Protein AF-A0A1C6W124-F1 (afdb_monomer)

pLDDT: mean 92.34, std 9.47, range [42.19, 98.69]

Radius of gyration: 16.94 Å; Cα contacts (8 Å, |Δi|>4): 254; chains: 1; bounding box: 58×32×41 Å

Foldseek 3Di:
DVVLLVLLVLLQQLLLQLLVQLVDDQVSNCVSCVVSPDNDPGDDPVLSVLSSVLSVLQVVLQVDPFLVSNVVSLVVLQVPWDPWDWDADPPGGTDIQRHPDPPGGNNRRSSRSNSVSQVVCCVVPVGRQKHAAPAPPGGGIAGQDDPDDGDRHRDPVSVVRRVVVVVVVVD

Structure (mmCIF, N/CA/C/O backbone):
data_AF-A0A1C6W124-F1
#
_entry.id   AF-A0A1C6W124-F1
#
loop_
_atom_site.group_PDB
_atom_site.id
_atom_site.type_symbol
_atom_site.label_atom_id
_atom_site.label_alt_id
_atom_site.label_comp_id
_atom_site.label_asym_id
_atom_site.label_entity_id
_atom_site.label_seq_id
_atom_site.pdbx_PDB_ins_code
_atom_site.Cartn_x
_atom_site.Cartn_y
_atom_site.Cartn_z
_atom_site.occupancy
_atom_site.B_iso_or_equiv
_atom_site.auth_seq_id
_atom_site.auth_comp_id
_atom_site.auth_asym_id
_atom_site.auth_atom_id
_atom_site.pdbx_PDB_model_num
ATOM 1 N N . MET A 1 1 ? 17.127 -3.529 14.899 1.00 46.38 1 MET A N 1
ATOM 2 C CA . MET A 1 1 ? 15.645 -3.532 14.840 1.00 46.38 1 MET A CA 1
ATOM 3 C C . MET A 1 1 ? 15.050 -2.153 14.539 1.00 46.38 1 MET A C 1
ATOM 5 O O . MET A 1 1 ? 14.254 -2.060 13.618 1.00 46.38 1 MET A O 1
ATOM 9 N N . ALA A 1 2 ? 15.465 -1.072 15.218 1.00 42.19 2 ALA A N 1
ATOM 10 C CA . ALA A 1 2 ? 14.896 0.274 15.016 1.00 42.19 2 ALA A CA 1
ATOM 11 C C . ALA A 1 2 ? 15.010 0.843 13.579 1.00 42.19 2 ALA A C 1
ATOM 13 O O . ALA A 1 2 ? 14.078 1.487 13.108 1.00 42.19 2 ALA A O 1
ATOM 14 N N . MET A 1 3 ? 16.106 0.568 12.858 1.00 47.84 3 MET A N 1
ATOM 15 C CA . MET A 1 3 ? 16.303 1.047 11.478 1.00 47.84 3 MET A CA 1
ATOM 16 C C . MET A 1 3 ? 15.353 0.374 10.469 1.00 47.84 3 MET A C 1
ATOM 18 O O . MET A 1 3 ? 14.759 1.055 9.639 1.00 47.84 3 MET A O 1
ATOM 22 N N . PHE A 1 4 ? 15.126 -0.941 10.599 1.00 59.75 4 PHE A N 1
ATOM 23 C CA . PHE A 1 4 ? 14.147 -1.673 9.780 1.00 59.75 4 PHE A CA 1
ATOM 24 C C . PHE A 1 4 ? 12.712 -1.194 10.029 1.00 59.75 4 PHE A C 1
ATOM 26 O O . PHE A 1 4 ? 11.913 -1.114 9.100 1.00 59.75 4 PHE A O 1
ATOM 33 N N . LYS A 1 5 ? 12.400 -0.816 11.274 1.00 62.62 5 LYS A N 1
ATOM 34 C CA . LYS A 1 5 ? 11.086 -0.294 11.660 1.00 62.62 5 LYS A CA 1
ATOM 35 C C . LYS A 1 5 ? 10.776 1.044 10.996 1.00 62.62 5 LYS A C 1
ATOM 37 O O . LYS A 1 5 ? 9.735 1.163 10.366 1.00 62.62 5 LYS A O 1
ATOM 42 N N . ALA A 1 6 ? 11.678 2.023 11.079 1.00 72.38 6 ALA A N 1
ATOM 43 C CA . ALA A 1 6 ? 11.460 3.332 10.456 1.00 72.38 6 ALA A CA 1
ATOM 44 C C . ALA A 1 6 ? 11.226 3.218 8.936 1.00 72.38 6 ALA A C 1
ATOM 46 O O . ALA A 1 6 ? 10.318 3.857 8.401 1.00 72.38 6 ALA A O 1
ATOM 47 N N . GLY A 1 7 ? 11.985 2.341 8.266 1.00 83.19 7 GLY A N 1
ATOM 48 C CA . GLY A 1 7 ? 11.775 2.013 6.855 1.00 83.19 7 GLY A CA 1
ATOM 49 C C . GLY A 1 7 ? 10.407 1.377 6.585 1.00 83.19 7 GLY A C 1
ATOM 50 O O . GLY A 1 7 ? 9.701 1.806 5.674 1.00 83.19 7 GLY A O 1
ATOM 51 N N . ALA A 1 8 ? 9.984 0.414 7.411 1.00 87.50 8 ALA A N 1
ATOM 52 C CA . ALA A 1 8 ? 8.679 -0.239 7.278 1.00 87.50 8 ALA A CA 1
ATOM 53 C C . ALA A 1 8 ? 7.502 0.727 7.506 1.00 87.50 8 ALA A C 1
ATOM 55 O O . ALA A 1 8 ? 6.508 0.679 6.778 1.00 87.50 8 ALA A O 1
ATOM 56 N N . GLU A 1 9 ? 7.605 1.645 8.469 1.00 91.06 9 GLU A N 1
ATOM 57 C CA . GLU A 1 9 ? 6.575 2.665 8.691 1.00 91.06 9 GLU A CA 1
ATOM 58 C C . GLU A 1 9 ? 6.454 3.624 7.495 1.00 91.06 9 GLU A C 1
ATOM 60 O O . GLU A 1 9 ? 5.342 3.958 7.077 1.00 91.06 9 GLU A O 1
ATOM 65 N N . ALA A 1 10 ? 7.584 4.061 6.924 1.00 91.94 10 ALA A N 1
ATOM 66 C CA . ALA A 1 10 ? 7.602 4.902 5.727 1.00 91.94 10 ALA A CA 1
ATOM 67 C C . ALA A 1 10 ? 6.989 4.177 4.517 1.00 91.94 10 ALA A C 1
ATOM 69 O O . ALA A 1 10 ? 6.061 4.694 3.897 1.00 91.94 10 ALA A O 1
ATOM 70 N N . ALA A 1 11 ? 7.414 2.940 4.249 1.00 94.25 11 ALA A N 1
ATOM 71 C CA . ALA A 1 11 ? 6.870 2.125 3.163 1.00 94.25 11 ALA A CA 1
ATOM 72 C C . ALA A 1 11 ? 5.370 1.821 3.343 1.00 94.25 11 ALA A C 1
ATOM 74 O O . ALA A 1 11 ? 4.616 1.815 2.373 1.00 94.25 11 ALA A O 1
ATOM 75 N N . THR A 1 12 ? 4.897 1.648 4.580 1.00 96.25 12 THR A N 1
ATOM 76 C CA . THR A 1 12 ? 3.466 1.455 4.866 1.00 96.25 12 THR A CA 1
ATOM 77 C C . THR A 1 12 ? 2.650 2.725 4.612 1.00 96.25 12 THR A C 1
ATOM 79 O O . THR A 1 12 ? 1.531 2.647 4.101 1.00 96.25 12 THR A O 1
ATOM 82 N N . ARG A 1 13 ? 3.198 3.909 4.927 1.00 95.94 13 ARG A N 1
ATOM 83 C CA . ARG A 1 13 ? 2.578 5.193 4.557 1.00 95.94 13 ARG A CA 1
ATOM 84 C C . ARG A 1 13 ? 2.501 5.341 3.033 1.00 95.94 13 ARG A C 1
ATOM 86 O O . ARG A 1 13 ? 1.413 5.609 2.527 1.00 95.94 13 ARG A O 1
ATOM 93 N N . ARG A 1 14 ? 3.592 5.047 2.313 1.00 97.44 14 ARG A N 1
ATOM 94 C CA . ARG A 1 14 ? 3.614 5.012 0.839 1.00 97.44 14 ARG A CA 1
ATOM 95 C C . ARG A 1 14 ? 2.558 4.072 0.273 1.00 97.44 14 ARG A C 1
ATOM 97 O O . ARG A 1 14 ? 1.804 4.466 -0.609 1.00 97.44 14 ARG A O 1
ATOM 104 N N . CYS A 1 15 ? 2.463 2.859 0.813 1.00 98.25 15 CYS A N 1
ATOM 105 C CA . CYS A 1 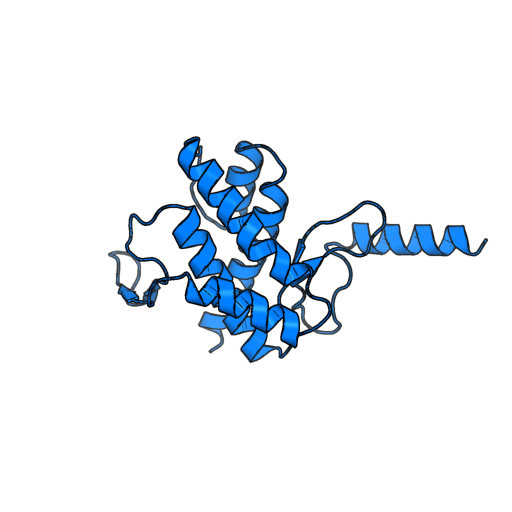15 ? 1.463 1.873 0.416 1.00 98.25 15 CYS A CA 1
ATOM 106 C C . CYS A 1 15 ? 0.040 2.444 0.496 1.00 98.25 15 CYS A C 1
ATOM 108 O O . CYS A 1 15 ? -0.699 2.410 -0.488 1.00 98.25 15 CYS A O 1
ATOM 110 N N . ALA A 1 16 ? -0.334 3.029 1.638 1.00 98.00 16 ALA A N 1
ATOM 111 C CA . ALA A 1 16 ? -1.659 3.614 1.818 1.00 98.00 16 ALA A CA 1
ATOM 112 C C . ALA A 1 16 ? -1.927 4.782 0.851 1.00 98.00 16 ALA A C 1
ATOM 114 O O . ALA A 1 16 ? -3.024 4.878 0.297 1.00 98.00 16 ALA A O 1
ATOM 115 N N . ASP A 1 17 ? -0.949 5.662 0.635 1.00 98.00 17 ASP A N 1
ATOM 116 C CA . ASP A 1 17 ? -1.109 6.825 -0.242 1.00 98.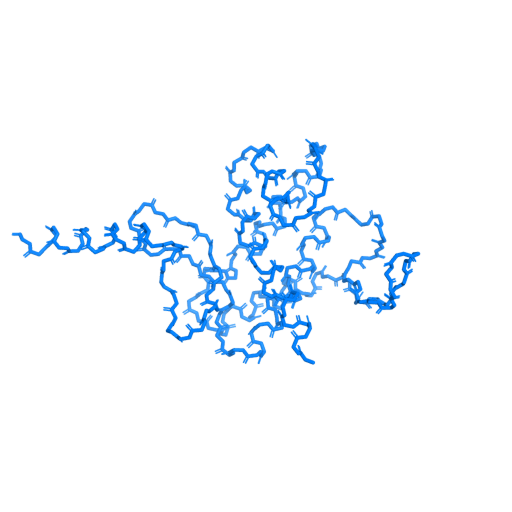00 17 ASP A CA 1
ATOM 117 C C . ASP A 1 17 ? -1.225 6.435 -1.718 1.00 98.00 17 ASP A C 1
ATOM 119 O O . ASP A 1 17 ? -2.126 6.927 -2.396 1.00 98.00 17 ASP A O 1
ATOM 123 N N . VAL A 1 18 ? -0.401 5.496 -2.192 1.00 98.31 18 VAL A N 1
ATOM 124 C CA . VAL A 1 18 ? -0.494 4.962 -3.561 1.00 98.31 18 VAL A CA 1
ATOM 125 C C . VAL A 1 18 ? -1.807 4.208 -3.763 1.00 98.31 18 VAL A C 1
ATOM 127 O O . VAL A 1 18 ? -2.459 4.408 -4.785 1.00 98.31 18 VAL A O 1
ATOM 130 N N . ILE A 1 19 ? -2.264 3.415 -2.781 1.00 98.56 19 ILE A N 1
ATOM 131 C CA . ILE A 1 19 ? -3.586 2.773 -2.854 1.00 98.56 19 ILE A CA 1
ATOM 132 C C . ILE A 1 19 ? -4.675 3.826 -3.048 1.00 98.56 19 ILE A C 1
ATOM 134 O O . ILE A 1 19 ? -5.502 3.671 -3.938 1.00 98.56 19 ILE A O 1
ATOM 138 N N . ASN A 1 20 ? -4.667 4.898 -2.254 1.00 98.25 20 ASN A N 1
ATOM 139 C CA . ASN A 1 20 ? -5.659 5.969 -2.364 1.00 98.25 20 ASN A CA 1
ATOM 140 C C . ASN A 1 20 ? -5.570 6.738 -3.693 1.00 98.25 20 ASN A C 1
ATOM 142 O O . ASN A 1 20 ? -6.586 7.230 -4.172 1.00 98.25 20 ASN A O 1
ATOM 146 N N . ALA A 1 21 ? -4.372 6.881 -4.263 1.00 97.88 21 ALA A N 1
ATOM 147 C CA . ALA A 1 21 ? -4.157 7.561 -5.537 1.00 97.88 21 ALA A CA 1
ATOM 148 C C . ALA A 1 21 ? -4.543 6.702 -6.752 1.00 97.88 21 ALA A C 1
ATOM 150 O O . ALA A 1 21 ? -4.893 7.250 -7.792 1.00 97.88 21 ALA A O 1
ATOM 151 N N . ALA A 1 22 ? -4.535 5.371 -6.619 1.00 97.44 22 ALA A N 1
ATOM 152 C CA . ALA A 1 22 ? -4.847 4.439 -7.703 1.00 97.44 22 ALA A CA 1
ATOM 153 C C . ALA A 1 22 ? -6.272 4.583 -8.269 1.00 97.44 22 ALA A C 1
ATOM 155 O O . ALA A 1 22 ? -6.498 4.227 -9.425 1.00 97.44 22 ALA A O 1
ATOM 156 N N . ASP A 1 23 ? -7.207 5.135 -7.486 1.00 91.75 23 ASP A N 1
ATOM 157 C CA . ASP A 1 23 ? -8.582 5.424 -7.923 1.00 91.75 23 ASP A CA 1
ATOM 158 C C . ASP A 1 23 ? -8.673 6.692 -8.805 1.00 91.75 23 ASP A C 1
ATOM 160 O O . ASP A 1 23 ? -9.727 6.978 -9.372 1.00 91.75 23 ASP A O 1
ATOM 164 N N . GLY A 1 24 ? -7.587 7.467 -8.898 1.00 94.69 24 GLY A N 1
ATOM 165 C CA . GLY A 1 24 ? -7.490 8.714 -9.653 1.00 94.69 24 GLY A CA 1
ATOM 166 C C . GLY A 1 24 ? -6.662 8.607 -10.938 1.00 94.69 24 GLY A C 1
ATOM 167 O O . GLY A 1 24 ? -6.512 7.543 -11.550 1.00 94.69 24 GLY A O 1
ATOM 168 N N . ASP A 1 25 ? -6.127 9.750 -11.363 1.00 96.12 25 ASP A N 1
ATOM 169 C CA . ASP A 1 25 ? -5.296 9.879 -12.558 1.00 96.12 25 ASP A CA 1
ATOM 170 C C . ASP A 1 25 ? -3.815 9.535 -12.305 1.00 96.12 25 ASP A C 1
ATOM 172 O O . ASP A 1 25 ? -3.368 9.308 -11.177 1.00 96.12 25 ASP A O 1
ATOM 176 N N . ASP A 1 26 ? -3.037 9.469 -13.387 1.00 97.19 26 ASP A N 1
ATOM 177 C CA . ASP A 1 26 ? -1.609 9.136 -13.320 1.00 97.19 26 ASP A CA 1
ATOM 178 C C . ASP A 1 26 ? -0.802 10.228 -12.597 1.00 97.19 26 ASP A C 1
ATOM 180 O O . ASP A 1 26 ? 0.184 9.926 -11.926 1.00 97.19 26 ASP A O 1
ATOM 184 N N . ALA A 1 27 ? -1.250 11.488 -12.658 1.00 96.50 27 ALA A N 1
ATOM 185 C CA . ALA A 1 27 ? -0.632 12.591 -11.927 1.00 96.50 27 ALA A CA 1
ATOM 186 C C . ALA A 1 27 ? -0.750 12.397 -10.406 1.00 96.50 27 ALA A C 1
ATOM 188 O O . ALA A 1 27 ? 0.215 12.639 -9.678 1.00 96.50 27 ALA A O 1
ATOM 189 N N . GLY A 1 28 ? -1.895 11.903 -9.925 1.00 96.94 28 GLY A N 1
ATOM 190 C CA . GLY A 1 28 ? -2.097 11.523 -8.530 1.00 96.94 28 GLY A CA 1
ATOM 191 C C . GLY A 1 28 ? -1.173 10.390 -8.081 1.00 96.94 28 GLY A C 1
ATOM 192 O O . GLY A 1 28 ? -0.620 10.460 -6.982 1.00 96.94 28 GLY A O 1
ATOM 193 N N . LEU A 1 29 ? -0.954 9.378 -8.928 1.00 97.25 29 LEU A N 1
ATOM 194 C CA . LEU A 1 29 ? 0.006 8.299 -8.658 1.00 97.25 29 LEU A CA 1
ATOM 195 C C . LEU A 1 29 ? 1.444 8.828 -8.566 1.00 97.25 29 LEU A C 1
ATOM 197 O O . LEU A 1 29 ? 2.133 8.531 -7.589 1.00 97.25 29 LEU A O 1
ATOM 201 N N . CYS A 1 30 ? 1.877 9.654 -9.524 1.00 97.25 30 CYS A N 1
ATOM 202 C CA . CYS A 1 30 ? 3.198 10.285 -9.487 1.00 97.25 30 CYS A CA 1
ATOM 203 C C . CYS A 1 30 ? 3.379 11.146 -8.230 1.00 97.25 30 CYS A C 1
ATOM 205 O O . CYS A 1 30 ? 4.400 11.045 -7.555 1.00 97.25 30 CYS A O 1
ATOM 207 N N . ALA A 1 31 ? 2.377 11.956 -7.872 1.00 96.75 31 ALA A N 1
ATOM 208 C CA . ALA A 1 31 ? 2.421 12.791 -6.675 1.00 96.75 31 ALA A CA 1
ATOM 209 C C . ALA A 1 31 ? 2.505 11.955 -5.387 1.00 96.75 31 ALA A C 1
ATOM 211 O O . ALA A 1 31 ? 3.241 12.316 -4.467 1.00 96.75 31 ALA A O 1
ATOM 212 N N . ALA A 1 32 ? 1.785 10.829 -5.324 1.00 96.75 32 ALA A N 1
ATOM 213 C CA . ALA A 1 32 ? 1.867 9.906 -4.199 1.00 96.75 32 ALA A CA 1
ATOM 214 C C . ALA A 1 32 ? 3.266 9.289 -4.080 1.00 96.75 32 ALA A C 1
ATOM 216 O O . ALA A 1 32 ? 3.817 9.272 -2.988 1.00 96.75 32 ALA A O 1
ATOM 217 N N . LEU A 1 33 ? 3.870 8.834 -5.179 1.00 96.06 33 LEU A N 1
ATOM 218 C CA . LEU A 1 33 ? 5.235 8.295 -5.180 1.00 96.06 33 LEU A CA 1
ATOM 219 C C . LEU A 1 33 ? 6.270 9.365 -4.781 1.00 96.06 33 LEU A C 1
ATOM 221 O O . LEU A 1 33 ? 7.081 9.138 -3.881 1.00 96.06 33 LEU A O 1
ATOM 225 N N . ALA A 1 34 ? 6.175 10.565 -5.359 1.00 95.56 34 ALA A N 1
ATOM 226 C CA . ALA A 1 34 ? 7.071 11.685 -5.073 1.00 95.56 34 ALA A CA 1
ATOM 227 C C . ALA A 1 34 ? 7.033 12.138 -3.607 1.00 95.56 34 ALA A C 1
ATOM 229 O O . ALA A 1 34 ? 8.069 12.480 -3.037 1.00 95.56 34 ALA A O 1
ATOM 230 N N . ALA A 1 35 ? 5.865 12.081 -2.956 1.00 95.38 35 ALA A N 1
ATOM 231 C CA . ALA A 1 35 ? 5.732 12.389 -1.531 1.00 95.38 35 ALA A CA 1
ATOM 232 C C . ALA A 1 35 ? 6.550 11.452 -0.619 1.00 95.38 35 ALA A C 1
ATOM 234 O O . ALA A 1 35 ? 6.816 11.800 0.532 1.00 95.38 35 ALA A O 1
ATOM 235 N N . HIS A 1 36 ? 6.962 10.288 -1.131 1.00 94.12 36 HIS A N 1
ATOM 236 C CA . HIS A 1 36 ? 7.774 9.294 -0.425 1.00 94.12 36 HIS A CA 1
ATOM 237 C C . HIS A 1 36 ? 9.201 9.173 -0.981 1.00 94.12 36 HIS A C 1
ATOM 239 O O . HIS A 1 36 ? 9.895 8.213 -0.659 1.00 94.12 36 HIS A O 1
ATOM 245 N N . GLY A 1 37 ? 9.654 10.164 -1.758 1.00 91.38 37 GLY A N 1
ATOM 246 C CA . GLY A 1 37 ? 11.036 10.271 -2.238 1.00 91.38 37 GLY A CA 1
ATOM 247 C C . GLY A 1 37 ? 11.305 9.625 -3.598 1.00 91.38 37 GLY A C 1
ATOM 248 O O . GLY A 1 37 ? 12.440 9.670 -4.066 1.00 91.38 37 GLY A O 1
ATOM 249 N N . GLU A 1 38 ? 10.287 9.069 -4.256 1.00 89.31 38 GLU A N 1
ATOM 250 C CA . GLU A 1 38 ? 10.446 8.457 -5.575 1.00 89.31 38 GLU A CA 1
ATOM 251 C C . GLU A 1 38 ? 10.446 9.531 -6.673 1.00 89.31 38 GLU A C 1
ATOM 253 O O . GLU A 1 38 ? 9.510 10.324 -6.799 1.00 89.31 38 GLU A O 1
ATOM 258 N N . THR A 1 39 ? 11.479 9.562 -7.512 1.00 86.81 39 THR A N 1
ATOM 259 C CA . THR A 1 39 ? 11.572 10.552 -8.596 1.00 86.81 39 THR A CA 1
ATOM 260 C C . THR A 1 39 ? 10.857 10.037 -9.844 1.00 86.81 39 THR A C 1
ATOM 262 O O . THR A 1 39 ? 11.463 9.395 -10.697 1.00 86.81 39 THR A O 1
ATOM 265 N N . VAL A 1 40 ? 9.555 10.320 -9.953 1.00 86.25 40 VAL A N 1
ATOM 266 C CA . VAL A 1 40 ? 8.698 9.830 -11.051 1.00 86.25 40 VAL A CA 1
ATOM 267 C C . VAL A 1 40 ? 7.960 10.997 -11.716 1.00 86.25 40 VAL A C 1
ATOM 269 O O . VAL A 1 40 ? 6.840 11.325 -11.321 1.00 86.25 40 VAL A O 1
ATOM 272 N N . PRO A 1 41 ? 8.564 11.676 -12.711 1.00 84.69 41 PRO A N 1
ATOM 273 C CA . PRO A 1 41 ? 7.933 12.832 -13.352 1.00 84.69 41 PRO A CA 1
ATOM 274 C C . PRO A 1 41 ? 6.708 12.441 -14.190 1.00 84.69 41 PRO A C 1
ATOM 276 O O . PRO A 1 41 ? 5.766 13.219 -14.316 1.00 84.69 41 PRO A O 1
ATOM 279 N N . SER A 1 42 ? 6.706 11.234 -14.759 1.00 93.69 42 SER A N 1
ATOM 280 C CA . SER A 1 42 ? 5.553 10.643 -15.439 1.00 93.69 42 SER A CA 1
ATOM 281 C C . SER A 1 42 ? 5.660 9.122 -15.436 1.00 93.69 42 SER A C 1
ATOM 283 O O . SER A 1 42 ? 6.764 8.582 -15.382 1.00 93.69 42 SER A O 1
ATOM 285 N N . LEU A 1 43 ? 4.510 8.456 -15.496 1.00 94.81 43 LEU A N 1
ATOM 286 C CA . LEU A 1 43 ? 4.400 7.012 -15.668 1.00 94.81 43 LEU A CA 1
ATOM 287 C C . LEU A 1 43 ? 3.993 6.722 -17.107 1.00 94.81 43 LEU A C 1
ATOM 289 O O . LEU A 1 43 ? 3.091 7.368 -17.650 1.00 94.81 43 LEU A O 1
ATOM 293 N N . ARG A 1 44 ? 4.609 5.715 -17.721 1.00 96.56 44 ARG A N 1
ATOM 294 C CA . ARG A 1 44 ? 4.062 5.146 -18.951 1.00 96.56 44 ARG A CA 1
ATOM 295 C C . ARG A 1 44 ? 2.722 4.457 -18.646 1.00 96.56 44 ARG A C 1
ATOM 297 O O . ARG A 1 44 ? 2.509 3.992 -17.522 1.00 96.56 44 ARG A O 1
ATOM 304 N N . PRO A 1 45 ? 1.815 4.322 -19.633 1.00 96.50 45 PRO A N 1
ATOM 305 C CA . PRO A 1 45 ? 0.508 3.708 -19.402 1.00 96.50 45 PRO A CA 1
ATOM 306 C C . PRO A 1 45 ? 0.570 2.288 -18.817 1.00 96.50 45 PRO A C 1
ATOM 308 O O . PRO A 1 45 ? -0.317 1.891 -18.067 1.00 96.50 45 PRO A O 1
ATOM 311 N N . ASP A 1 46 ? 1.584 1.498 -19.170 1.00 96.94 46 ASP A N 1
ATOM 312 C CA . ASP A 1 46 ? 1.838 0.171 -18.601 1.00 96.94 46 ASP A CA 1
ATOM 313 C C . ASP A 1 46 ? 2.257 0.229 -17.129 1.00 96.94 46 ASP A C 1
ATOM 315 O O . ASP A 1 46 ? 1.697 -0.512 -16.325 1.00 96.94 46 ASP A O 1
ATOM 319 N N . GLU A 1 47 ? 3.150 1.142 -16.755 1.00 96.50 47 GLU A N 1
ATOM 320 C CA . GLU A 1 47 ? 3.596 1.324 -15.366 1.00 96.50 47 GLU A CA 1
ATOM 321 C C . GLU A 1 47 ? 2.442 1.776 -14.466 1.00 96.50 47 GLU A C 1
ATOM 323 O O . GLU A 1 47 ? 2.233 1.239 -13.376 1.00 96.50 47 GLU A O 1
ATOM 328 N N . ALA A 1 48 ? 1.629 2.716 -14.955 1.00 97.75 48 ALA A N 1
ATOM 329 C CA . ALA A 1 48 ? 0.458 3.191 -14.234 1.00 97.75 48 ALA A CA 1
ATOM 330 C C . ALA A 1 48 ? -0.596 2.084 -14.050 1.00 97.75 48 ALA A C 1
ATOM 332 O O . ALA A 1 48 ? -1.234 2.009 -12.999 1.00 97.75 48 ALA A O 1
ATOM 333 N N . ARG A 1 49 ? -0.777 1.194 -15.040 1.00 98.06 49 ARG A N 1
ATOM 334 C CA . ARG A 1 49 ? -1.635 0.003 -14.891 1.00 98.06 49 ARG A CA 1
ATOM 335 C C . ARG A 1 49 ? -1.073 -0.972 -13.859 1.00 98.06 49 ARG A C 1
ATOM 337 O O . ARG A 1 49 ? -1.806 -1.373 -12.964 1.00 98.06 49 ARG A O 1
ATOM 344 N N . GLN A 1 50 ? 0.221 -1.282 -13.925 1.00 97.56 50 GLN A N 1
ATOM 345 C CA . GLN A 1 50 ? 0.883 -2.179 -12.973 1.00 97.56 50 GLN A CA 1
ATOM 346 C C . GLN A 1 50 ? 0.744 -1.699 -11.519 1.00 97.56 50 GLN A C 1
ATOM 348 O O . GLN A 1 50 ? 0.463 -2.502 -10.630 1.00 97.56 50 GLN A O 1
ATOM 353 N N . LEU A 1 51 ? 0.890 -0.393 -11.267 1.00 98.00 51 LEU A N 1
ATOM 354 C CA . LEU A 1 51 ? 0.683 0.191 -9.937 1.00 98.00 51 LEU A CA 1
ATOM 355 C C . LEU A 1 51 ? -0.767 0.075 -9.463 1.00 98.00 51 LEU A C 1
ATOM 357 O O . LEU A 1 51 ? -1.002 -0.251 -8.299 1.00 98.00 51 LEU A O 1
ATOM 361 N N . ARG A 1 52 ? -1.742 0.314 -10.346 1.00 98.62 52 ARG A N 1
ATOM 362 C CA . ARG A 1 52 ? -3.166 0.157 -10.011 1.00 98.62 52 ARG A CA 1
ATOM 363 C C . ARG A 1 52 ? -3.519 -1.293 -9.703 1.00 98.62 52 ARG A C 1
ATOM 365 O O . ARG A 1 52 ? -4.200 -1.541 -8.711 1.00 98.62 52 ARG A O 1
ATOM 372 N N . ASP A 1 53 ? -3.010 -2.241 -10.483 1.00 98.44 53 ASP A N 1
ATOM 373 C CA . ASP A 1 53 ? -3.219 -3.672 -10.249 1.00 98.44 53 ASP A CA 1
ATOM 374 C C . ASP A 1 53 ? -2.602 -4.111 -8.913 1.00 98.44 53 ASP A C 1
ATOM 376 O O . ASP A 1 53 ? -3.236 -4.816 -8.121 1.00 98.44 53 ASP A O 1
ATOM 380 N N . ALA A 1 54 ? -1.394 -3.633 -8.608 1.00 98.31 54 ALA A N 1
ATOM 381 C CA . ALA A 1 54 ? -0.733 -3.878 -7.332 1.00 98.31 54 ALA A CA 1
ATOM 382 C C . ALA A 1 54 ? -1.503 -3.259 -6.148 1.00 98.31 54 ALA A C 1
ATOM 384 O O . ALA A 1 54 ? -1.742 -3.920 -5.133 1.00 98.31 54 ALA A O 1
ATOM 385 N N . ALA A 1 55 ? -1.975 -2.017 -6.286 1.00 98.50 55 ALA A N 1
ATOM 386 C CA . ALA A 1 55 ? -2.824 -1.362 -5.294 1.00 98.50 55 ALA A CA 1
ATOM 387 C C . ALA A 1 55 ? -4.144 -2.116 -5.071 1.00 98.50 55 ALA A C 1
ATOM 389 O O . ALA A 1 55 ? -4.562 -2.302 -3.925 1.00 98.50 55 ALA A O 1
ATOM 390 N N . ALA A 1 56 ? -4.784 -2.591 -6.143 1.00 98.38 56 ALA A N 1
ATOM 391 C CA . ALA A 1 56 ? -5.998 -3.398 -6.074 1.00 98.38 56 ALA A CA 1
ATOM 392 C C . ALA A 1 56 ? -5.754 -4.741 -5.371 1.00 98.38 56 ALA A C 1
ATOM 394 O O . ALA A 1 56 ? -6.608 -5.187 -4.606 1.00 98.38 56 ALA A O 1
ATOM 395 N N . ARG A 1 57 ? -4.576 -5.348 -5.563 1.00 98.38 57 ARG A N 1
ATOM 396 C CA . ARG A 1 57 ? -4.168 -6.588 -4.889 1.00 98.38 57 ARG A CA 1
ATOM 397 C C . ARG A 1 57 ? -3.932 -6.398 -3.386 1.00 98.38 57 ARG A C 1
ATOM 399 O O . ARG A 1 57 ? -4.291 -7.275 -2.609 1.00 98.38 57 ARG A O 1
ATOM 406 N N . ILE A 1 58 ? -3.377 -5.260 -2.958 1.00 98.62 58 ILE A N 1
ATOM 407 C CA . ILE A 1 58 ? -3.088 -4.994 -1.535 1.00 98.62 58 ILE A CA 1
ATOM 408 C C . ILE A 1 58 ? -4.307 -4.444 -0.779 1.00 98.62 58 ILE A C 1
ATOM 410 O O . ILE A 1 58 ? -4.494 -4.751 0.399 1.00 98.62 58 ILE A O 1
ATOM 414 N N . ARG A 1 59 ? -5.174 -3.650 -1.427 1.00 98.50 59 ARG A N 1
ATOM 415 C CA . ARG A 1 59 ? -6.333 -2.989 -0.788 1.00 98.50 59 ARG A CA 1
ATOM 416 C C . ARG A 1 59 ? -7.209 -3.915 0.079 1.00 98.50 59 ARG A C 1
ATOM 418 O O . ARG A 1 59 ? -7.650 -3.452 1.136 1.00 98.50 59 ARG A O 1
ATOM 425 N N . PRO A 1 60 ? -7.465 -5.190 -0.277 1.00 98.50 60 PRO A N 1
ATOM 426 C CA . PRO A 1 60 ? -8.188 -6.124 0.581 1.00 98.50 60 PRO A CA 1
ATOM 427 C C . PRO A 1 60 ? -7.596 -6.281 1.988 1.00 98.50 60 PRO A C 1
ATOM 429 O O . PRO A 1 60 ? -8.362 -6.473 2.930 1.00 98.50 60 PRO A O 1
ATOM 432 N N . VAL A 1 61 ? -6.280 -6.136 2.182 1.00 98.44 61 VAL A N 1
ATOM 433 C CA . VAL A 1 61 ? -5.648 -6.186 3.516 1.00 98.44 61 VAL A CA 1
ATOM 434 C C . VAL A 1 61 ? -6.229 -5.107 4.441 1.00 98.44 61 VAL A C 1
ATOM 436 O O . VAL A 1 61 ? -6.522 -5.382 5.599 1.00 98.44 61 VAL A O 1
ATOM 439 N N . ALA A 1 62 ? -6.492 -3.901 3.925 1.00 97.75 62 ALA A N 1
ATOM 440 C CA . ALA A 1 62 ? -7.080 -2.799 4.696 1.00 97.75 62 ALA A CA 1
ATOM 441 C C . ALA A 1 62 ? -8.570 -2.996 5.029 1.00 97.75 62 ALA A C 1
ATOM 443 O O . ALA A 1 62 ? -9.100 -2.335 5.923 1.00 97.75 62 ALA A O 1
ATOM 444 N N . ARG A 1 63 ? -9.258 -3.865 4.279 1.00 96.88 63 ARG A N 1
ATOM 445 C CA . ARG A 1 63 ? -10.688 -4.180 4.437 1.00 96.88 63 ARG A CA 1
ATOM 446 C C . ARG A 1 63 ? -10.937 -5.418 5.299 1.00 96.88 63 ARG A C 1
ATOM 448 O O . ARG A 1 63 ? -12.089 -5.811 5.448 1.00 96.88 63 ARG A O 1
ATOM 455 N N . ALA A 1 64 ? -9.887 -6.061 5.803 1.00 96.81 64 ALA A N 1
ATOM 456 C CA . ALA A 1 64 ? -10.020 -7.218 6.675 1.00 96.81 64 ALA A CA 1
ATOM 457 C C . ALA A 1 64 ? -10.755 -6.844 7.975 1.00 96.81 64 ALA A C 1
ATOM 459 O O . ALA A 1 64 ? -10.496 -5.796 8.568 1.00 96.81 64 ALA A O 1
ATOM 460 N N . GLY A 1 65 ? -11.681 -7.701 8.407 1.00 95.06 65 GLY A N 1
ATOM 461 C CA . GLY A 1 65 ? -12.450 -7.534 9.639 1.00 95.06 65 GLY A CA 1
ATOM 462 C C . GLY A 1 65 ? -11.697 -7.972 10.897 1.00 95.06 65 GLY A C 1
ATOM 463 O O . GLY A 1 65 ? -12.091 -7.595 12.001 1.00 95.06 65 GLY A O 1
ATOM 464 N N . SER A 1 66 ? -10.610 -8.736 10.744 1.00 95.69 66 SER A N 1
ATOM 465 C CA . SER A 1 66 ? -9.749 -9.188 11.841 1.00 95.69 66 SER A CA 1
ATOM 466 C C . SER A 1 66 ? -8.265 -9.199 11.455 1.00 95.69 66 SER A C 1
ATOM 468 O O . SER A 1 66 ? -7.902 -9.024 10.289 1.00 95.69 66 SER A O 1
ATOM 470 N N . LEU A 1 67 ? -7.395 -9.404 12.450 1.00 96.19 67 LEU A N 1
ATOM 471 C CA . LEU A 1 67 ? -5.960 -9.583 12.229 1.00 96.19 67 LEU A CA 1
ATOM 472 C C . LEU A 1 67 ? -5.676 -10.847 11.413 1.00 96.19 67 LEU A C 1
ATOM 474 O O . LEU A 1 67 ? -4.870 -10.808 10.493 1.00 96.19 67 LEU A O 1
ATOM 478 N N . GLU A 1 68 ? -6.360 -11.947 11.712 1.00 98.44 68 GLU A N 1
ATOM 479 C CA . GLU A 1 68 ? -6.196 -13.233 11.032 1.00 98.44 68 GLU A CA 1
ATOM 480 C C . GLU A 1 68 ? -6.534 -13.116 9.544 1.00 98.44 68 GLU A C 1
ATOM 482 O O . GLU A 1 68 ? -5.771 -13.581 8.698 1.00 98.44 68 GLU A O 1
ATOM 487 N N . GLU A 1 69 ? -7.633 -12.434 9.211 1.00 98.56 69 GLU A N 1
ATOM 488 C CA . GLU A 1 69 ? -8.014 -12.173 7.821 1.00 98.56 69 GLU A CA 1
ATOM 489 C C . GLU A 1 69 ? -7.005 -11.243 7.123 1.00 98.56 69 GLU A C 1
ATOM 491 O O . GLU A 1 69 ? -6.661 -11.469 5.960 1.00 98.56 69 GLU A O 1
ATOM 496 N N . ALA A 1 70 ? -6.485 -10.227 7.823 1.00 98.12 70 ALA A N 1
ATOM 497 C CA . ALA A 1 70 ? -5.453 -9.342 7.282 1.00 98.12 70 ALA A CA 1
ATOM 498 C C . ALA A 1 70 ? -4.159 -10.113 6.977 1.00 98.12 70 ALA A C 1
ATOM 500 O O . ALA A 1 70 ? -3.589 -9.942 5.901 1.00 98.12 70 ALA A O 1
ATOM 501 N N . CYS A 1 71 ? -3.727 -10.986 7.891 1.00 98.62 71 CYS A N 1
ATOM 502 C CA . CYS A 1 71 ? -2.562 -11.853 7.722 1.00 98.62 71 CYS A CA 1
ATOM 503 C C . CYS A 1 71 ? -2.752 -12.848 6.575 1.00 98.62 71 CYS A C 1
ATOM 505 O O . CYS A 1 71 ? -1.835 -13.022 5.779 1.00 98.62 71 CYS A O 1
ATOM 507 N N . ALA A 1 72 ? -3.927 -13.473 6.455 1.00 98.69 72 ALA A N 1
ATOM 508 C CA . ALA A 1 72 ? -4.221 -14.403 5.364 1.00 98.69 72 ALA A CA 1
ATOM 509 C C . ALA A 1 72 ? -4.093 -13.716 3.996 1.00 98.69 72 ALA A C 1
ATOM 511 O O . ALA A 1 72 ? -3.338 -14.176 3.142 1.00 98.69 72 ALA A O 1
ATOM 512 N N . ARG A 1 73 ? -4.735 -12.552 3.827 1.00 98.69 73 ARG A N 1
ATOM 513 C CA . ARG A 1 73 ? -4.634 -11.750 2.597 1.00 98.69 73 ARG A CA 1
ATOM 514 C C . ARG A 1 73 ? -3.212 -11.275 2.332 1.00 98.69 73 ARG A C 1
ATOM 516 O O . ARG A 1 73 ? -2.748 -11.315 1.201 1.00 98.69 73 ARG A O 1
ATOM 523 N N . LEU A 1 74 ? -2.502 -10.828 3.365 1.00 98.62 74 LEU A N 1
ATOM 524 C CA . LEU A 1 74 ? -1.118 -10.390 3.221 1.00 98.62 74 LEU A CA 1
ATOM 525 C C . LEU A 1 74 ? -0.197 -11.543 2.795 1.00 98.62 74 LEU A C 1
ATOM 527 O O . LEU A 1 74 ? 0.674 -11.340 1.954 1.00 98.62 74 LEU A O 1
ATOM 531 N N . ASN A 1 75 ? -0.420 -12.751 3.314 1.00 98.62 75 ASN A N 1
ATOM 532 C CA . ASN A 1 75 ? 0.317 -13.944 2.909 1.00 98.62 75 ASN A CA 1
ATOM 533 C C . ASN A 1 75 ? 0.053 -14.318 1.446 1.00 98.62 75 ASN A C 1
ATOM 535 O O . ASN A 1 75 ? 0.988 -14.720 0.761 1.00 98.62 75 ASN A O 1
ATOM 539 N N . GLU A 1 76 ? -1.171 -14.142 0.939 1.00 98.56 76 GLU A N 1
ATOM 540 C CA . GLU A 1 76 ? -1.463 -14.308 -0.495 1.00 98.56 76 GLU A CA 1
ATOM 541 C C . GLU A 1 76 ? -0.663 -13.317 -1.354 1.00 98.56 76 GLU A C 1
ATOM 543 O O . GLU A 1 76 ? -0.123 -13.696 -2.393 1.00 98.56 76 GLU A O 1
ATOM 548 N N . VAL A 1 77 ? -0.532 -12.059 -0.909 1.00 98.38 77 VAL A N 1
ATOM 549 C CA . VAL A 1 77 ? 0.300 -11.060 -1.601 1.00 98.38 77 VAL A CA 1
ATOM 550 C C . VAL A 1 77 ? 1.777 -11.458 -1.562 1.00 98.38 77 VAL A C 1
ATOM 552 O O . VAL A 1 77 ? 2.427 -11.453 -2.604 1.00 98.38 77 VAL A O 1
ATOM 555 N N . LEU A 1 78 ? 2.299 -11.837 -0.391 1.00 97.81 78 LEU A N 1
ATOM 556 C CA . LEU A 1 78 ? 3.694 -12.256 -0.215 1.00 97.81 78 LEU A CA 1
ATOM 557 C C . LEU A 1 78 ? 4.041 -13.499 -1.040 1.00 97.81 78 LEU A C 1
ATOM 559 O O . LEU A 1 78 ? 5.126 -13.562 -1.608 1.00 97.81 78 LEU A O 1
ATOM 563 N N . ALA A 1 79 ? 3.130 -14.469 -1.135 1.00 97.31 79 ALA A N 1
ATOM 564 C CA . ALA A 1 79 ? 3.337 -15.693 -1.907 1.00 97.31 79 ALA A CA 1
ATOM 565 C C . ALA A 1 79 ? 3.464 -15.440 -3.418 1.00 97.31 79 ALA A C 1
ATOM 567 O O . ALA A 1 79 ? 4.013 -16.274 -4.135 1.00 97.31 79 ALA A O 1
ATOM 568 N N . ALA A 1 80 ? 2.964 -14.301 -3.906 1.00 95.19 80 ALA A N 1
ATOM 569 C CA . ALA A 1 80 ? 3.118 -13.883 -5.294 1.00 95.19 80 ALA A CA 1
ATOM 570 C C . ALA A 1 80 ? 4.428 -13.116 -5.562 1.00 95.19 80 ALA A C 1
ATOM 572 O O . ALA A 1 80 ? 4.698 -12.784 -6.717 1.00 95.19 80 ALA A O 1
ATOM 573 N N . CYS A 1 81 ? 5.215 -12.811 -4.526 1.00 95.38 81 CYS A N 1
ATOM 574 C CA . CYS A 1 81 ? 6.491 -12.108 -4.638 1.00 95.38 81 CYS A CA 1
ATOM 575 C C . CYS A 1 81 ? 7.668 -13.086 -4.780 1.00 95.38 81 CYS A C 1
ATOM 577 O O . CYS A 1 81 ? 7.612 -14.234 -4.336 1.00 95.38 81 CYS A O 1
ATOM 579 N N . GLY A 1 82 ? 8.761 -12.605 -5.376 1.00 92.62 82 GLY A N 1
ATOM 580 C CA . GLY A 1 82 ? 10.033 -13.324 -5.407 1.00 92.62 82 GLY A CA 1
ATOM 581 C C . GLY A 1 82 ? 10.751 -13.336 -4.047 1.00 92.62 82 GLY A C 1
ATOM 582 O O . GLY A 1 82 ? 10.363 -12.617 -3.121 1.00 92.62 82 GLY A O 1
ATOM 583 N N . PRO A 1 83 ? 11.809 -14.154 -3.902 1.00 92.94 83 PRO A N 1
ATOM 584 C CA . PRO A 1 83 ? 12.640 -14.142 -2.705 1.00 92.94 83 PRO A CA 1
ATOM 585 C C . PRO A 1 83 ? 13.418 -12.819 -2.590 1.00 92.94 83 PRO A C 1
ATOM 587 O O . PRO A 1 83 ? 13.859 -12.284 -3.608 1.00 92.94 83 PRO A O 1
ATOM 590 N N . PRO A 1 84 ? 13.653 -12.309 -1.368 1.00 91.88 84 PRO A N 1
ATOM 591 C CA . PRO A 1 84 ? 14.467 -11.121 -1.184 1.00 91.88 84 PRO A CA 1
ATOM 592 C C . PRO A 1 84 ? 15.941 -11.400 -1.496 1.00 91.88 84 PRO A C 1
ATOM 594 O O . PRO A 1 84 ? 16.431 -12.524 -1.354 1.00 91.88 84 PRO A O 1
ATOM 597 N N . ARG A 1 85 ? 16.668 -10.347 -1.865 1.00 92.50 85 ARG A N 1
ATOM 598 C CA . ARG A 1 85 ? 18.080 -10.395 -2.256 1.00 92.50 85 ARG A CA 1
ATOM 599 C C . ARG A 1 85 ? 18.881 -9.310 -1.539 1.00 92.50 85 ARG A C 1
ATOM 601 O O . ARG A 1 85 ? 18.339 -8.275 -1.166 1.00 92.50 85 ARG A O 1
ATOM 608 N N . LEU A 1 86 ? 20.170 -9.550 -1.319 1.00 93.31 86 LEU A N 1
ATOM 609 C CA . LEU A 1 86 ? 21.088 -8.532 -0.806 1.00 93.31 86 LEU A CA 1
ATOM 610 C C . LEU A 1 86 ? 21.791 -7.856 -1.978 1.00 93.31 86 LEU A C 1
ATOM 612 O O . LEU A 1 86 ? 22.330 -8.542 -2.846 1.00 93.31 86 LEU A O 1
ATOM 616 N N . THR A 1 87 ? 21.814 -6.529 -1.977 1.00 90.06 87 THR A N 1
ATOM 617 C CA . THR A 1 87 ? 22.508 -5.716 -2.981 1.00 90.06 87 THR A CA 1
ATOM 618 C C . THR A 1 87 ? 23.261 -4.579 -2.311 1.00 90.06 87 THR A C 1
ATOM 620 O O . THR A 1 87 ? 22.972 -4.200 -1.175 1.00 90.06 87 THR A O 1
ATOM 623 N N . ALA A 1 88 ? 24.250 -4.045 -3.012 1.00 91.88 88 ALA A N 1
ATOM 624 C CA . ALA A 1 88 ? 24.945 -2.825 -2.646 1.00 91.88 88 ALA A CA 1
ATOM 625 C C . ALA A 1 88 ? 25.099 -1.975 -3.909 1.00 91.88 88 ALA A C 1
ATOM 627 O O . ALA A 1 88 ? 25.336 -2.519 -4.987 1.00 91.88 88 ALA A O 1
ATOM 628 N N . HIS A 1 89 ? 24.977 -0.662 -3.746 1.00 87.44 89 HIS A N 1
ATOM 629 C CA . HIS A 1 89 ? 25.110 0.350 -4.796 1.00 87.44 89 HIS A CA 1
ATOM 630 C C . HIS A 1 89 ? 26.253 1.300 -4.432 1.00 87.44 89 HIS A C 1
ATOM 632 O O . HIS A 1 89 ? 26.682 1.323 -3.278 1.00 87.44 89 HIS A O 1
ATOM 638 N N . GLU A 1 90 ? 26.742 2.098 -5.384 1.00 87.19 90 GLU A N 1
ATOM 639 C CA . GLU A 1 90 ? 27.867 3.026 -5.152 1.00 87.19 90 GLU A CA 1
ATOM 640 C C . GLU A 1 90 ? 27.627 3.946 -3.939 1.00 87.19 90 GLU A C 1
ATOM 642 O O . GLU A 1 90 ? 28.528 4.149 -3.125 1.00 87.19 90 GLU A O 1
ATOM 647 N N . ASP A 1 91 ? 26.378 4.387 -3.754 1.00 87.44 91 ASP A N 1
ATOM 648 C CA . ASP A 1 91 ? 25.968 5.296 -2.678 1.00 87.44 91 ASP A CA 1
ATOM 649 C C . ASP A 1 91 ? 25.290 4.597 -1.486 1.00 87.44 91 ASP A C 1
ATOM 651 O O . ASP A 1 91 ? 24.878 5.252 -0.526 1.00 87.44 91 ASP A O 1
ATOM 655 N N . THR A 1 92 ? 25.098 3.272 -1.521 1.00 82.44 92 THR A N 1
ATOM 656 C CA . THR A 1 92 ? 24.362 2.547 -0.468 1.00 82.44 92 THR A CA 1
ATOM 657 C C . THR A 1 92 ? 25.000 1.187 -0.167 1.00 82.44 92 THR A C 1
ATOM 659 O O . THR A 1 92 ? 25.051 0.330 -1.050 1.00 82.44 92 THR A O 1
ATOM 662 N N . PRO A 1 93 ? 25.440 0.927 1.084 1.00 91.38 93 PRO A N 1
ATOM 663 C CA . PRO A 1 93 ? 26.023 -0.361 1.463 1.00 91.38 93 PRO A CA 1
ATOM 664 C C . PRO A 1 93 ? 24.983 -1.490 1.387 1.00 91.38 93 PRO A C 1
ATOM 666 O O . PRO A 1 93 ? 23.813 -1.253 1.094 1.00 91.38 93 PRO A O 1
ATOM 669 N N . TRP A 1 94 ? 25.396 -2.723 1.692 1.00 93.50 94 TRP A N 1
ATOM 670 C CA . TRP A 1 94 ? 24.525 -3.902 1.671 1.00 93.50 94 TRP A CA 1
ATOM 671 C C . TRP A 1 94 ? 23.153 -3.666 2.322 1.00 93.50 94 TRP A C 1
ATOM 673 O O . TRP A 1 94 ? 23.059 -3.386 3.519 1.00 93.50 94 TRP A O 1
ATOM 683 N N . HIS A 1 95 ? 22.094 -3.818 1.532 1.00 88.25 95 HIS A N 1
ATOM 684 C CA . HIS A 1 95 ? 20.705 -3.674 1.953 1.00 88.25 95 HIS A CA 1
ATOM 685 C C . HIS A 1 95 ? 19.816 -4.722 1.276 1.00 88.25 95 HIS A C 1
ATOM 687 O O . HIS A 1 95 ? 20.221 -5.408 0.338 1.00 88.25 95 HIS A O 1
ATOM 693 N N . LEU A 1 96 ? 18.608 -4.889 1.816 1.00 89.00 96 LEU A N 1
ATOM 694 C CA . LEU A 1 96 ? 17.643 -5.865 1.329 1.00 89.00 96 LEU A CA 1
ATOM 695 C C . LEU A 1 96 ? 16.812 -5.269 0.189 1.00 89.00 96 LEU A C 1
ATOM 697 O O . LEU A 1 96 ? 16.141 -4.257 0.379 1.00 89.00 96 LEU A O 1
ATOM 701 N N . HIS A 1 97 ? 16.810 -5.949 -0.948 1.00 90.88 97 HIS A N 1
ATOM 702 C CA . HIS A 1 97 ? 15.845 -5.789 -2.031 1.00 90.88 97 HIS A CA 1
ATOM 703 C C . HIS A 1 97 ? 14.796 -6.890 -1.936 1.00 90.88 97 HIS A C 1
ATOM 705 O O . HIS A 1 97 ? 15.083 -8.006 -1.501 1.00 90.88 97 HIS A O 1
ATOM 711 N N . VAL A 1 98 ? 13.568 -6.567 -2.321 1.00 90.25 98 VAL A N 1
ATOM 712 C CA . VAL A 1 98 ? 12.424 -7.497 -2.277 1.00 90.25 98 VAL A CA 1
ATOM 713 C C . VAL A 1 98 ? 11.808 -7.735 -3.655 1.00 90.25 98 VAL A C 1
ATOM 715 O O . VAL A 1 98 ? 10.925 -8.574 -3.797 1.00 90.25 98 VAL A O 1
ATOM 718 N N . ASP A 1 99 ? 12.280 -7.001 -4.654 1.00 89.06 99 ASP A N 1
ATOM 719 C CA . ASP A 1 99 ? 12.011 -7.188 -6.073 1.00 89.06 99 ASP A CA 1
ATOM 720 C C . ASP A 1 99 ? 13.039 -8.132 -6.726 1.00 89.06 99 ASP A C 1
ATOM 722 O O . ASP A 1 99 ? 14.075 -8.483 -6.148 1.00 89.06 99 ASP A O 1
ATOM 726 N N . SER A 1 100 ? 12.729 -8.577 -7.944 1.00 87.69 100 SER A N 1
ATOM 727 C CA . SER A 1 100 ? 13.550 -9.510 -8.718 1.00 87.69 100 SER A CA 1
ATOM 728 C C . SER A 1 100 ? 14.837 -8.900 -9.280 1.00 87.69 100 SER A C 1
ATOM 730 O O . SER A 1 100 ? 15.735 -9.651 -9.670 1.00 87.69 100 SER A O 1
ATOM 732 N N . GLY A 1 101 ? 14.970 -7.571 -9.304 1.00 87.94 101 GLY A N 1
ATOM 733 C CA . GLY A 1 101 ? 16.097 -6.875 -9.920 1.00 87.94 101 GLY A CA 1
ATOM 734 C C . GLY A 1 101 ? 15.978 -5.355 -9.831 1.00 87.94 101 GLY A C 1
ATOM 735 O O . GLY A 1 101 ? 14.891 -4.825 -9.636 1.00 87.94 101 GLY A O 1
ATOM 736 N N . ASP A 1 102 ? 17.093 -4.648 -10.038 1.00 84.88 102 ASP A N 1
ATOM 737 C CA . ASP A 1 102 ? 17.140 -3.178 -9.935 1.00 84.88 102 ASP A CA 1
ATOM 738 C C . ASP A 1 102 ? 16.279 -2.469 -11.001 1.00 84.88 102 ASP A C 1
ATOM 740 O O . ASP A 1 102 ? 15.862 -1.333 -10.800 1.00 84.88 102 ASP A O 1
ATOM 744 N N . ASP A 1 103 ? 15.951 -3.174 -12.090 1.00 86.38 103 ASP A N 1
ATOM 745 C CA . ASP A 1 103 ? 15.053 -2.723 -13.162 1.00 86.38 103 ASP A CA 1
ATOM 746 C C . ASP A 1 103 ? 13.628 -3.310 -13.040 1.00 86.38 103 ASP A C 1
ATOM 748 O O . ASP A 1 103 ? 12.872 -3.338 -14.018 1.00 86.38 103 ASP A O 1
ATOM 752 N N . ALA A 1 104 ? 13.251 -3.843 -11.871 1.00 89.19 104 ALA A N 1
ATOM 753 C CA . ALA A 1 104 ? 11.916 -4.394 -11.660 1.00 89.19 104 ALA A CA 1
ATOM 754 C C . ALA A 1 104 ? 10.828 -3.339 -11.907 1.00 89.19 104 ALA A C 1
ATOM 756 O O . ALA A 1 104 ? 10.940 -2.171 -11.529 1.00 89.19 104 ALA A O 1
ATOM 757 N N . GLY A 1 105 ? 9.730 -3.767 -12.531 1.00 93.12 105 GLY A N 1
ATOM 758 C CA . GLY A 1 105 ? 8.617 -2.875 -12.838 1.00 93.12 105 GLY A CA 1
ATOM 759 C C . GLY A 1 105 ? 7.954 -2.316 -11.576 1.00 93.12 105 GLY A C 1
ATOM 760 O O . GLY A 1 105 ? 7.892 -2.976 -10.535 1.00 93.12 105 GLY A O 1
ATOM 761 N N . TRP A 1 106 ? 7.366 -1.123 -11.692 1.00 94.50 106 TRP A N 1
ATOM 762 C CA . TRP A 1 106 ? 6.716 -0.420 -10.580 1.00 94.50 106 TRP A CA 1
ATOM 763 C C . TRP A 1 106 ? 5.705 -1.272 -9.807 1.00 94.50 106 TRP A C 1
ATOM 765 O O . TRP A 1 10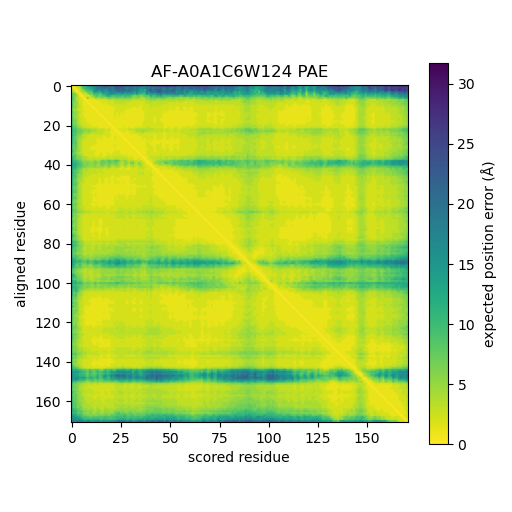6 ? 5.638 -1.179 -8.583 1.00 94.50 106 TRP A O 1
ATOM 775 N N . GLY A 1 107 ? 4.921 -2.109 -10.494 1.00 96.25 107 GLY A N 1
ATOM 776 C CA . GLY A 1 107 ? 3.939 -2.974 -9.833 1.00 96.25 107 GLY A CA 1
ATOM 777 C C . GLY A 1 107 ? 4.575 -4.051 -8.956 1.00 96.25 107 GLY A C 1
ATOM 778 O O . GLY A 1 107 ? 4.077 -4.320 -7.863 1.00 96.25 107 GLY A O 1
ATOM 779 N N . GLU A 1 108 ? 5.681 -4.645 -9.402 1.00 96.38 108 GLU A N 1
ATOM 780 C CA . GLU A 1 108 ? 6.404 -5.670 -8.648 1.00 96.38 108 GLU A CA 1
ATOM 781 C C . GLU A 1 108 ? 7.063 -5.063 -7.412 1.00 96.38 108 GLU A C 1
ATOM 783 O O . GLU A 1 108 ? 6.766 -5.479 -6.289 1.00 96.38 108 GLU A O 1
ATOM 788 N N . TRP A 1 109 ? 7.875 -4.022 -7.614 1.00 95.38 109 TRP A N 1
ATOM 789 C CA . TRP A 1 109 ? 8.531 -3.291 -6.535 1.00 95.38 109 TRP A CA 1
ATOM 790 C C . TRP A 1 109 ? 7.519 -2.789 -5.499 1.00 95.38 109 TRP A C 1
ATOM 792 O O . TRP A 1 109 ? 7.696 -2.981 -4.290 1.00 95.38 109 TRP A O 1
ATOM 802 N N . PHE A 1 110 ? 6.417 -2.182 -5.951 1.00 97.00 110 PHE A N 1
ATOM 803 C CA . PHE A 1 110 ? 5.397 -1.654 -5.051 1.00 97.00 110 PHE A CA 1
ATOM 804 C C . PHE A 1 110 ? 4.718 -2.775 -4.264 1.00 97.00 110 PHE A C 1
ATOM 806 O O . PHE A 1 110 ? 4.519 -2.629 -3.054 1.00 97.00 110 PHE A O 1
ATOM 813 N N . THR A 1 111 ? 4.403 -3.899 -4.918 1.00 98.12 111 THR A N 1
ATOM 814 C CA . THR A 1 111 ? 3.784 -5.060 -4.265 1.00 98.12 111 THR A CA 1
ATOM 815 C C . THR A 1 111 ? 4.699 -5.633 -3.191 1.00 98.12 111 THR A C 1
ATOM 817 O O . THR A 1 111 ? 4.293 -5.737 -2.032 1.00 98.12 111 THR A O 1
ATOM 820 N N . ALA A 1 112 ? 5.939 -5.962 -3.553 1.00 96.75 112 ALA A N 1
ATOM 821 C CA . ALA A 1 112 ? 6.873 -6.634 -2.663 1.00 96.75 112 ALA A CA 1
ATOM 822 C C . ALA A 1 112 ? 7.312 -5.737 -1.497 1.00 96.75 112 ALA A C 1
ATOM 824 O O . ALA A 1 112 ? 7.266 -6.164 -0.339 1.00 96.75 112 ALA A O 1
ATOM 825 N N . SER A 1 113 ? 7.658 -4.472 -1.770 1.00 95.75 113 SER A N 1
ATOM 826 C CA . SER A 1 113 ? 8.069 -3.519 -0.727 1.00 95.75 113 SER A CA 1
ATOM 827 C C . SER A 1 113 ? 6.941 -3.204 0.249 1.00 95.75 113 SER A C 1
ATOM 829 O O . SER A 1 113 ? 7.168 -3.184 1.461 1.00 95.75 113 SER A O 1
ATOM 831 N N . SER A 1 114 ? 5.714 -3.033 -0.250 1.00 97.75 114 SER A N 1
ATOM 832 C CA . SER A 1 114 ? 4.544 -2.830 0.602 1.00 97.75 114 SER A CA 1
ATOM 833 C C . SER A 1 114 ? 4.250 -4.071 1.437 1.00 97.75 114 SER A C 1
ATOM 835 O O . SER A 1 114 ? 4.118 -3.966 2.652 1.00 97.75 114 SER A O 1
ATOM 837 N N . ALA A 1 115 ? 4.181 -5.254 0.821 1.00 97.94 115 ALA A N 1
ATOM 838 C CA . ALA A 1 115 ? 3.844 -6.488 1.526 1.00 97.94 115 ALA A CA 1
ATOM 839 C C . ALA A 1 115 ? 4.853 -6.811 2.639 1.00 97.94 115 ALA A C 1
ATOM 841 O O . ALA A 1 115 ? 4.454 -7.120 3.763 1.00 97.94 115 ALA A O 1
ATOM 842 N N . MET A 1 116 ? 6.152 -6.653 2.365 1.00 96.38 116 MET A N 1
ATOM 843 C CA . MET A 1 116 ? 7.202 -6.844 3.366 1.00 96.38 116 MET A CA 1
ATOM 844 C C . MET A 1 116 ? 7.067 -5.849 4.527 1.00 96.38 116 MET A C 1
ATOM 846 O O . MET A 1 116 ? 7.101 -6.243 5.692 1.00 96.38 116 MET A O 1
ATOM 850 N N . ALA A 1 117 ? 6.860 -4.562 4.230 1.00 96.06 117 ALA A N 1
ATOM 851 C CA . ALA A 1 117 ? 6.690 -3.535 5.255 1.00 96.06 117 ALA A CA 1
ATOM 852 C C . ALA A 1 117 ? 5.469 -3.802 6.150 1.00 96.06 117 ALA A C 1
ATOM 854 O O . ALA A 1 117 ? 5.567 -3.731 7.376 1.00 96.06 117 ALA A O 1
ATOM 855 N N . LEU A 1 118 ? 4.337 -4.171 5.546 1.00 97.38 118 LEU A N 1
ATOM 856 C CA . LEU A 1 118 ? 3.122 -4.542 6.267 1.00 97.38 118 LEU A CA 1
ATOM 857 C C . LEU A 1 118 ? 3.357 -5.760 7.171 1.00 97.38 118 LEU A C 1
ATOM 859 O O . LEU A 1 118 ? 2.924 -5.747 8.321 1.00 97.38 118 LEU A O 1
ATOM 863 N N . ALA A 1 119 ? 4.076 -6.778 6.689 1.00 96.88 119 ALA A N 1
ATOM 864 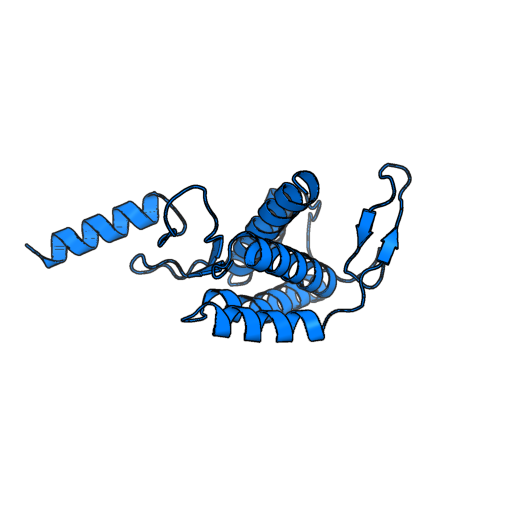C CA . ALA A 1 119 ? 4.363 -7.994 7.450 1.00 96.88 119 ALA A CA 1
ATOM 865 C C . ALA A 1 119 ? 5.257 -7.718 8.664 1.00 96.88 119 ALA A C 1
ATOM 867 O O . ALA A 1 119 ? 4.974 -8.199 9.762 1.00 96.88 119 ALA A O 1
ATOM 868 N N . ILE A 1 120 ? 6.287 -6.882 8.490 1.00 94.44 120 ILE A N 1
ATOM 869 C CA . ILE A 1 120 ? 7.157 -6.428 9.582 1.00 94.44 120 ILE A CA 1
ATOM 870 C C . ILE A 1 120 ? 6.328 -5.737 10.671 1.00 94.44 120 ILE A C 1
ATOM 872 O O . ILE A 1 120 ? 6.480 -6.042 11.854 1.00 94.44 120 ILE A O 1
ATOM 876 N N . LEU A 1 121 ? 5.424 -4.831 10.289 1.00 93.50 121 LEU A N 1
ATOM 877 C CA . LEU A 1 121 ? 4.604 -4.102 11.256 1.00 93.50 121 LEU A CA 1
ATOM 878 C C . LEU A 1 121 ? 3.542 -4.976 11.925 1.00 93.50 121 LEU A C 1
ATOM 880 O O . LEU A 1 121 ? 3.271 -4.781 13.108 1.00 93.50 121 LEU A O 1
ATOM 884 N N . VAL A 1 122 ? 2.967 -5.949 11.215 1.00 94.94 122 VAL A N 1
ATOM 885 C CA . VAL A 1 122 ? 2.088 -6.961 11.821 1.00 94.94 122 VAL A CA 1
ATOM 886 C C . VAL A 1 122 ? 2.842 -7.754 12.881 1.00 94.94 122 VAL A C 1
ATOM 888 O O . VAL A 1 122 ? 2.348 -7.886 13.999 1.00 94.94 122 VAL A O 1
ATOM 891 N N . ALA A 1 123 ? 4.041 -8.247 12.560 1.00 94.62 123 ALA A N 1
ATOM 892 C CA . ALA A 1 123 ? 4.853 -9.027 13.487 1.00 94.62 123 ALA A CA 1
ATOM 893 C C . ALA A 1 123 ? 5.245 -8.216 14.735 1.00 94.62 123 ALA A C 1
ATOM 895 O O . ALA A 1 123 ? 5.207 -8.734 15.848 1.00 94.62 123 ALA A O 1
ATOM 896 N N . GLU A 1 124 ? 5.553 -6.931 14.565 1.00 90.81 124 GLU A N 1
ATOM 897 C CA . GLU A 1 124 ? 5.901 -6.024 15.663 1.00 90.81 124 GLU A CA 1
ATOM 898 C C . GLU A 1 124 ? 4.687 -5.657 16.535 1.00 90.81 124 GLU A C 1
ATOM 900 O O . GLU A 1 124 ? 4.777 -5.632 17.762 1.00 90.81 124 GLU A O 1
ATOM 905 N N . HIS A 1 125 ? 3.552 -5.320 15.918 1.00 90.75 125 HIS A N 1
ATOM 906 C CA . HIS A 1 125 ? 2.433 -4.680 16.617 1.00 90.75 125 HIS A CA 1
ATOM 907 C C . HIS A 1 125 ? 1.271 -5.612 16.944 1.00 90.75 125 HIS A C 1
ATOM 909 O O . HIS A 1 125 ? 0.427 -5.233 17.756 1.00 90.75 125 HIS A O 1
ATOM 915 N N . GLN A 1 126 ? 1.213 -6.797 16.330 1.00 92.81 126 GLN A N 1
ATOM 916 C CA . GLN A 1 126 ? 0.126 -7.766 16.498 1.00 92.81 126 GLN A CA 1
ATOM 917 C C . GLN A 1 126 ? -1.254 -7.126 16.245 1.00 92.81 126 GLN A C 1
ATOM 919 O O . GLN A 1 126 ? -2.212 -7.327 16.989 1.00 92.81 126 GLN A O 1
ATOM 924 N N . GLN A 1 127 ? -1.334 -6.284 15.209 1.00 92.56 127 GLN A N 1
ATOM 925 C CA . GLN A 1 127 ? -2.530 -5.542 14.797 1.00 92.56 127 GLN A CA 1
ATOM 926 C C . GLN A 1 127 ? -2.609 -5.477 13.265 1.00 92.56 127 GLN A C 1
ATOM 928 O O . GLN A 1 127 ? -1.560 -5.505 12.615 1.00 92.56 127 GLN A O 1
ATOM 933 N N . PRO A 1 128 ? -3.818 -5.370 12.671 1.00 94.44 128 PRO A N 1
ATOM 934 C CA . PRO A 1 128 ? -3.958 -5.166 11.229 1.00 94.44 128 PRO A CA 1
ATOM 935 C C . PRO A 1 128 ? -3.128 -3.949 10.811 1.00 94.44 128 PRO A C 1
ATOM 937 O O . PRO A 1 128 ? -3.242 -2.938 11.500 1.00 94.44 128 PRO A O 1
ATOM 940 N N . PRO A 1 129 ? -2.314 -3.994 9.742 1.00 94.94 129 PRO A N 1
ATOM 941 C CA . PRO A 1 129 ? -1.333 -2.941 9.450 1.00 94.94 129 PRO A CA 1
ATOM 942 C C . PRO A 1 129 ? -1.932 -1.741 8.694 1.00 94.94 129 PRO A C 1
ATOM 944 O O . PRO A 1 129 ? -1.371 -0.641 8.699 1.00 94.94 129 PRO A O 1
ATOM 947 N N . LEU A 1 130 ? -3.097 -1.947 8.073 1.00 97.00 130 LEU A N 1
ATOM 948 C CA . LEU A 1 130 ? -3.885 -0.957 7.347 1.00 97.00 130 LEU A CA 1
ATOM 949 C C . LEU A 1 130 ? -5.342 -1.006 7.810 1.00 97.00 130 LEU A C 1
ATOM 951 O O . LEU A 1 130 ? -5.811 -2.019 8.323 1.00 97.00 130 LEU A O 1
ATOM 955 N N . GLY A 1 131 ? -6.065 0.088 7.587 1.00 96.50 131 GLY A N 1
ATOM 956 C CA . GLY A 1 131 ? -7.503 0.173 7.815 1.00 96.50 131 GLY A CA 1
ATOM 957 C C . GLY A 1 131 ? -8.172 1.125 6.831 1.00 96.50 131 GLY A C 1
ATOM 958 O O . GLY A 1 131 ? -7.508 1.950 6.203 1.00 96.50 131 GLY A O 1
ATOM 959 N N . VAL A 1 132 ? -9.495 1.021 6.711 1.00 97.50 132 VAL A N 1
ATOM 960 C CA . VAL A 1 132 ? -10.335 1.943 5.929 1.00 97.50 132 VAL A CA 1
ATOM 961 C C . VAL A 1 132 ? -10.977 2.978 6.849 1.00 97.50 132 VAL A C 1
ATOM 963 O O . VAL A 1 132 ? -11.427 2.661 7.953 1.00 97.50 132 VAL A O 1
ATOM 966 N N . CYS A 1 133 ? -10.986 4.241 6.419 1.00 97.12 133 CYS A N 1
ATOM 967 C CA . CYS A 1 133 ? -11.534 5.348 7.197 1.00 97.12 133 CYS A CA 1
ATOM 968 C C . CYS A 1 133 ? -13.013 5.123 7.553 1.00 97.12 133 CYS A C 1
ATOM 970 O O . CYS A 1 133 ? -13.825 4.817 6.693 1.00 97.12 133 CYS A O 1
ATOM 972 N N . GLN A 1 134 ? -13.381 5.337 8.820 1.00 96.00 134 GLN A N 1
ATOM 973 C CA . GLN A 1 134 ? -14.769 5.182 9.289 1.00 96.00 134 GLN A CA 1
ATOM 974 C C . GLN A 1 134 ? -15.581 6.488 9.248 1.00 96.00 134 GLN A C 1
ATOM 976 O O . GLN A 1 134 ? -16.686 6.560 9.785 1.00 96.00 134 GLN A O 1
ATOM 981 N N . ALA A 1 135 ? -15.030 7.566 8.683 1.00 97.06 135 ALA A N 1
ATOM 982 C CA . ALA A 1 135 ? -15.754 8.828 8.589 1.00 97.06 135 ALA A CA 1
ATOM 983 C C . ALA A 1 135 ? -16.773 8.775 7.436 1.00 97.06 135 ALA A C 1
ATOM 985 O O . ALA A 1 135 ? -16.419 8.290 6.362 1.00 97.06 135 ALA A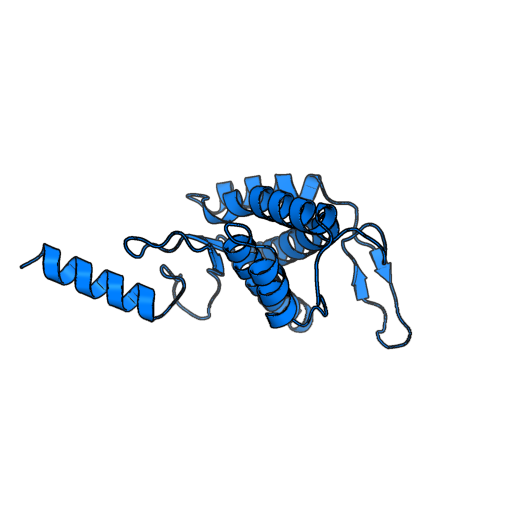 O 1
ATOM 986 N N . PRO A 1 136 ? -17.990 9.331 7.599 1.00 94.81 136 PRO A N 1
ATOM 987 C CA . PRO A 1 136 ? -18.993 9.338 6.535 1.00 94.81 136 PRO A CA 1
ATOM 988 C C . PRO A 1 136 ? -18.445 9.920 5.225 1.00 94.81 136 PRO A C 1
ATOM 990 O O . PRO A 1 136 ? -17.850 11.003 5.230 1.00 94.81 136 PRO A O 1
ATOM 993 N N . GLY A 1 137 ? -18.642 9.196 4.119 1.00 95.06 137 GLY A N 1
ATOM 994 C CA . GLY A 1 137 ? -18.189 9.604 2.785 1.00 95.06 137 GLY A CA 1
ATOM 995 C C . GLY A 1 137 ? -16.668 9.588 2.596 1.00 95.06 137 GLY A C 1
ATOM 996 O O . GLY A 1 137 ? -16.139 10.425 1.869 1.00 95.06 137 GLY A O 1
ATOM 997 N N . CYS A 1 138 ? -15.937 8.718 3.295 1.00 97.12 138 CYS A N 1
ATOM 998 C CA . CYS A 1 138 ? -14.508 8.515 3.071 1.00 97.12 138 CYS A CA 1
ATOM 999 C C . CYS A 1 138 ? -14.152 7.042 3.186 1.00 97.12 138 CYS A C 1
ATOM 1001 O O . CYS A 1 138 ? -14.456 6.405 4.185 1.00 97.12 138 CYS A O 1
ATOM 1003 N N . ASP A 1 139 ? -13.465 6.543 2.174 1.00 95.94 139 ASP A N 1
ATOM 1004 C CA . ASP A 1 139 ? -13.040 5.158 2.001 1.00 95.94 139 ASP A CA 1
ATOM 1005 C C . ASP A 1 139 ? -11.511 5.031 1.917 1.00 95.94 139 ASP A C 1
ATOM 1007 O O . ASP A 1 139 ? -10.982 3.967 1.594 1.00 95.94 139 ASP A O 1
ATOM 1011 N N . ARG A 1 140 ? -10.790 6.108 2.259 1.00 97.50 140 ARG A N 1
ATOM 1012 C CA . ARG A 1 140 ? -9.328 6.130 2.229 1.00 97.50 140 ARG A CA 1
ATOM 1013 C C . ARG A 1 140 ? -8.728 5.073 3.147 1.00 97.50 140 ARG A C 1
ATOM 1015 O O . ARG A 1 140 ? -9.101 4.968 4.322 1.00 97.50 140 ARG A O 1
ATOM 1022 N N . VAL A 1 141 ? -7.721 4.385 2.627 1.00 97.75 141 VAL A N 1
ATOM 1023 C CA . VAL A 1 141 ? -6.829 3.503 3.374 1.00 97.75 141 VAL A CA 1
ATOM 1024 C C . VAL A 1 141 ? -5.839 4.338 4.185 1.00 97.75 141 VAL A C 1
ATOM 1026 O O . VAL A 1 141 ? -5.380 5.390 3.735 1.00 97.75 141 VAL A O 1
ATOM 1029 N N . PHE A 1 142 ? -5.516 3.892 5.397 1.00 96.62 142 PHE A N 1
ATOM 1030 C CA . PHE A 1 142 ? -4.509 4.520 6.247 1.00 96.62 142 PHE A CA 1
ATOM 1031 C C . PHE A 1 142 ? -3.735 3.477 7.069 1.00 96.62 142 PHE A C 1
ATOM 1033 O O . PHE A 1 142 ? -4.298 2.434 7.410 1.00 96.62 142 PHE A O 1
ATOM 1040 N N . PRO A 1 143 ? -2.475 3.761 7.448 1.00 94.81 143 PRO A N 1
ATOM 1041 C CA . PRO A 1 143 ? -1.747 2.949 8.415 1.00 94.81 143 PRO A CA 1
ATOM 1042 C C . PRO A 1 143 ? -2.390 3.038 9.797 1.00 94.81 143 PRO A C 1
ATOM 1044 O O . PRO A 1 143 ? -2.584 4.126 10.347 1.00 94.81 143 PRO A O 1
ATOM 1047 N N . THR A 1 144 ? -2.717 1.890 10.369 1.00 91.50 144 THR A N 1
ATOM 1048 C CA . THR A 1 144 ? -3.352 1.773 11.694 1.00 91.50 144 THR A CA 1
ATOM 1049 C C . THR A 1 144 ? -2.362 1.978 12.829 1.00 91.50 144 THR A C 1
ATOM 1051 O O . THR A 1 144 ? -2.746 2.499 13.881 1.00 91.50 144 THR A O 1
ATOM 1054 N N . HIS A 1 145 ? -1.102 1.592 12.608 1.00 79.56 145 HIS A N 1
ATOM 1055 C CA . HIS A 1 145 ? -0.043 1.724 13.590 1.00 79.56 145 HIS A CA 1
ATOM 1056 C C . HIS A 1 145 ? 0.238 3.210 13.840 1.00 79.56 145 HIS A C 1
ATOM 1058 O O . HIS A 1 145 ? 0.569 4.000 12.956 1.00 79.56 145 HIS A O 1
ATOM 1064 N N . SER A 1 146 ? 0.038 3.607 15.084 1.00 67.38 146 SER A N 1
ATOM 1065 C CA . SER A 1 146 ? 0.407 4.901 15.629 1.00 67.38 146 SER A CA 1
ATOM 1066 C C . SER A 1 146 ? 0.662 4.666 17.111 1.00 67.38 146 SER A C 1
ATOM 1068 O O . SER A 1 146 ? -0.040 3.843 17.707 1.00 67.38 146 SER A O 1
ATOM 1070 N N . PRO A 1 147 ? 1.619 5.365 17.739 1.00 64.31 147 PRO A N 1
ATOM 1071 C CA . PRO A 1 147 ? 1.803 5.268 19.180 1.00 64.31 147 PRO A CA 1
ATOM 1072 C C . PRO A 1 147 ? 0.469 5.515 19.909 1.00 64.31 147 PRO A C 1
ATOM 1074 O O . PRO A 1 147 ? -0.188 6.532 19.678 1.00 64.31 147 PRO A O 1
ATOM 1077 N N . GLY A 1 148 ? 0.047 4.576 20.762 1.00 69.56 148 GLY A N 1
ATOM 1078 C CA . GLY A 1 148 ? -1.176 4.689 21.561 1.00 69.56 148 GLY A CA 1
ATOM 1079 C C . GLY A 1 148 ? -2.357 3.847 21.062 1.00 69.56 148 GLY A C 1
ATOM 1080 O O . GLY A 1 148 ? -2.280 2.623 21.013 1.00 69.56 148 GLY A O 1
ATOM 1081 N N . ARG A 1 149 ? -3.508 4.492 20.817 1.00 66.44 149 ARG A N 1
ATOM 1082 C CA . ARG A 1 149 ? -4.789 3.810 20.542 1.00 66.44 149 ARG A CA 1
ATOM 1083 C C . ARG A 1 149 ? -4.971 3.499 19.048 1.00 66.44 149 ARG A C 1
ATOM 1085 O O . ARG A 1 149 ? -4.588 4.333 18.227 1.00 66.44 149 ARG A O 1
ATOM 1092 N N . PRO A 1 150 ? -5.666 2.395 18.696 1.00 72.44 150 PRO A N 1
ATOM 1093 C CA . PRO A 1 150 ? -6.009 2.078 17.312 1.00 72.44 150 PRO A CA 1
ATOM 1094 C C . PRO A 1 150 ? -6.719 3.249 16.631 1.00 72.44 150 PRO A C 1
ATOM 1096 O O . PRO A 1 150 ? -7.751 3.744 17.107 1.00 72.44 150 PRO A O 1
ATOM 1099 N N . ARG A 1 151 ? -6.158 3.710 15.512 1.00 86.06 151 ARG A N 1
ATOM 1100 C CA . ARG A 1 151 ? -6.741 4.792 14.718 1.00 86.06 151 ARG A CA 1
ATOM 1101 C C . ARG A 1 151 ? -7.966 4.275 13.961 1.00 86.06 151 ARG A C 1
ATOM 1103 O O . ARG A 1 151 ? -7.918 3.222 13.343 1.00 86.06 151 ARG A O 1
ATOM 1110 N N . ARG A 1 152 ? -9.061 5.044 13.983 1.00 91.62 152 ARG A N 1
ATOM 1111 C CA . ARG A 1 152 ? -10.303 4.758 13.224 1.00 91.62 152 ARG A CA 1
ATOM 1112 C C . ARG A 1 152 ? -10.483 5.634 11.982 1.00 91.62 152 ARG A C 1
ATOM 1114 O O . ARG A 1 152 ? -11.347 5.376 11.148 1.00 91.62 152 ARG A O 1
ATOM 1121 N N . TYR A 1 153 ? -9.700 6.706 11.886 1.00 94.94 153 TYR A N 1
ATOM 1122 C CA . TYR A 1 153 ? -9.853 7.740 10.869 1.00 94.94 153 TYR A CA 1
ATOM 1123 C C . TYR A 1 153 ? -8.498 8.089 10.254 1.00 94.94 153 TYR A C 1
ATOM 1125 O O . TYR A 1 153 ? -7.497 8.237 10.968 1.00 94.94 153 TYR A O 1
ATOM 1133 N N . CYS A 1 154 ? -8.487 8.299 8.936 1.00 95.31 154 CYS A N 1
ATOM 1134 C CA . CYS A 1 154 ? -7.270 8.609 8.186 1.00 95.31 154 CYS A CA 1
ATOM 1135 C C . CYS A 1 154 ? -6.661 9.977 8.548 1.00 95.31 154 CYS A C 1
ATOM 1137 O O . CYS A 1 154 ? -5.455 10.161 8.409 1.00 95.31 154 CYS A O 1
ATOM 1139 N N . SER A 1 155 ? -7.454 10.913 9.086 1.00 94.06 155 SER A N 1
ATOM 1140 C CA . SER A 1 155 ? -7.002 12.253 9.481 1.00 94.06 155 SER A CA 1
ATOM 1141 C C . SER A 1 155 ? -7.815 12.848 10.636 1.00 94.06 155 SER A C 1
ATOM 1143 O O . SER A 1 155 ? -8.927 12.398 10.938 1.00 94.06 155 SER A O 1
ATOM 1145 N N . ALA A 1 156 ? -7.281 13.906 11.258 1.00 93.50 156 ALA A N 1
ATOM 1146 C CA . ALA A 1 156 ? -7.999 14.702 12.256 1.00 93.50 156 ALA A CA 1
ATOM 1147 C C . ALA A 1 156 ? -9.291 15.308 11.679 1.00 93.50 156 ALA A C 1
ATOM 1149 O O . ALA A 1 156 ? -10.332 15.264 12.329 1.00 93.50 156 ALA A O 1
ATOM 1150 N N . THR A 1 157 ? -9.263 15.770 10.426 1.00 96.06 157 THR A N 1
ATOM 1151 C CA . THR A 1 157 ? -10.444 16.278 9.710 1.00 96.06 157 THR A CA 1
ATOM 1152 C C . THR A 1 157 ? -11.548 15.225 9.614 1.00 96.06 157 THR A C 1
ATOM 1154 O O . THR A 1 157 ? -12.707 15.510 9.914 1.00 96.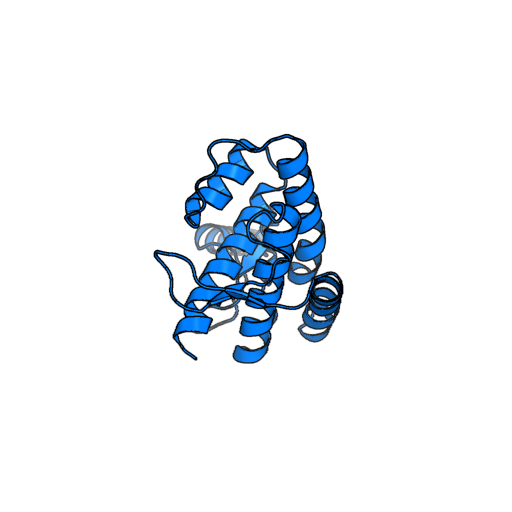06 157 THR A O 1
ATOM 1157 N N . CYS A 1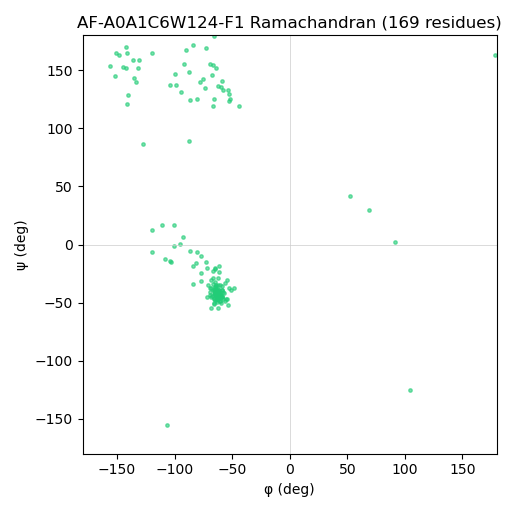 158 ? -11.200 13.980 9.263 1.00 97.38 158 CYS A N 1
ATOM 1158 C CA . CYS A 1 158 ? -12.163 12.878 9.218 1.00 97.38 158 CYS A CA 1
ATOM 1159 C C . CYS A 1 158 ? -12.729 12.544 10.605 1.00 97.38 158 CYS A C 1
ATOM 1161 O O . CYS A 1 158 ? -13.929 12.300 10.726 1.00 97.38 158 CYS A O 1
ATOM 1163 N N . SER A 1 159 ? -11.893 12.593 11.646 1.00 95.12 159 SER A N 1
ATOM 1164 C CA . SER A 1 159 ? -12.326 12.422 13.038 1.00 95.12 159 SER A CA 1
ATOM 1165 C C . SER A 1 159 ? -13.342 13.494 13.452 1.00 95.12 159 SER A C 1
ATOM 1167 O O . SER A 1 159 ? -14.424 13.167 13.943 1.00 95.12 159 SER A O 1
ATOM 1169 N N . SER A 1 160 ? -13.056 14.771 13.181 1.00 95.94 160 SER A N 1
ATOM 1170 C CA . SER A 1 160 ? -13.974 15.883 13.462 1.00 95.94 160 SER A CA 1
ATOM 1171 C C . SER A 1 160 ? -15.292 15.746 12.702 1.00 95.94 160 SER A C 1
ATOM 1173 O O . SER A 1 160 ? -16.359 15.888 13.298 1.00 95.94 160 SER A O 1
ATOM 1175 N N . ARG A 1 161 ? -15.245 15.383 11.412 1.00 96.19 161 ARG A N 1
ATOM 1176 C CA . ARG A 1 161 ? -16.447 15.137 10.600 1.00 96.19 161 ARG A CA 1
ATOM 1177 C C . ARG A 1 161 ? -17.327 14.034 11.193 1.00 96.19 161 ARG A C 1
ATOM 1179 O O . ARG A 1 161 ? -18.538 14.217 11.289 1.00 96.19 161 ARG A O 1
ATOM 1186 N N . ALA A 1 162 ? -16.735 12.920 11.627 1.00 95.94 162 ALA A N 1
ATOM 1187 C CA . ALA A 1 162 ? -17.474 11.831 12.266 1.00 95.94 162 ALA A CA 1
ATOM 1188 C C . ALA A 1 162 ? -18.128 12.272 13.591 1.00 95.94 162 ALA A C 1
ATOM 1190 O O . ALA A 1 162 ? -19.285 11.940 13.853 1.00 95.94 162 ALA A O 1
ATOM 1191 N N . ARG A 1 163 ? -17.427 13.079 14.403 1.00 94.94 163 ARG A N 1
ATOM 1192 C CA . ARG A 1 163 ? -17.977 13.640 15.652 1.00 94.94 163 ARG A CA 1
ATOM 1193 C C . ARG A 1 163 ? -19.162 14.570 15.392 1.00 94.94 163 ARG A C 1
ATOM 1195 O O . ARG A 1 163 ? -20.178 14.442 16.069 1.00 94.94 163 ARG A O 1
ATOM 1202 N N . VAL A 1 164 ? -19.055 15.460 14.403 1.00 96.00 164 VAL A N 1
ATOM 1203 C CA . VAL A 1 164 ? -20.148 16.368 14.014 1.00 96.00 164 VAL A CA 1
ATOM 1204 C C . VAL A 1 164 ? -21.366 15.581 13.531 1.00 96.00 164 VAL A C 1
ATOM 1206 O O . VAL A 1 164 ? -22.478 15.858 13.973 1.00 96.00 164 VAL A O 1
ATOM 1209 N N . ALA A 1 165 ? -21.170 14.573 12.676 1.00 93.38 165 ALA A N 1
ATOM 1210 C CA . ALA A 1 165 ? -22.261 13.729 12.190 1.00 93.38 165 ALA A CA 1
ATOM 1211 C C . ALA A 1 165 ? -22.982 12.991 13.334 1.00 93.38 165 ALA A C 1
ATOM 1213 O O . ALA A 1 165 ? -24.208 13.014 13.396 1.00 93.38 165 ALA A O 1
ATOM 1214 N N . SER A 1 166 ? -22.235 12.410 14.280 1.00 92.94 166 SER A N 1
ATOM 1215 C CA . SER A 1 166 ? -22.820 11.724 15.442 1.00 92.94 166 SER A CA 1
ATOM 1216 C C . SER A 1 166 ? -23.558 12.669 16.393 1.00 92.94 166 SER A C 1
ATOM 1218 O O . SER A 1 166 ? -24.543 12.268 17.004 1.00 92.94 166 SER A O 1
ATOM 1220 N N . HIS A 1 167 ? -23.096 13.913 16.543 1.00 93.62 167 HIS A N 1
ATOM 1221 C CA . HIS A 1 167 ? -23.817 14.907 17.334 1.00 93.62 167 HIS A CA 1
ATOM 1222 C C . HIS A 1 167 ? -25.157 15.261 16.679 1.00 93.62 167 HIS A C 1
ATOM 1224 O O . HIS A 1 167 ? -26.180 15.220 17.351 1.00 93.62 167 HIS A O 1
ATOM 1230 N N . ARG A 1 168 ? -25.167 15.504 15.361 1.00 93.62 168 ARG A N 1
ATOM 1231 C 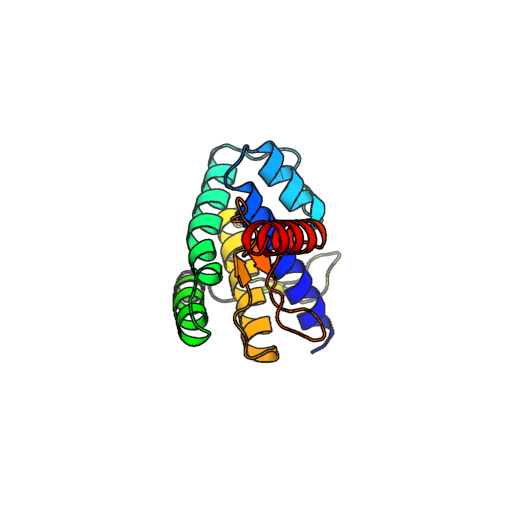CA . ARG A 1 168 ? -26.389 15.813 14.599 1.00 93.62 168 ARG A CA 1
ATOM 1232 C C . ARG A 1 168 ? -27.423 14.688 14.603 1.00 93.62 168 ARG A C 1
ATOM 1234 O O . ARG A 1 168 ? -28.596 14.984 14.485 1.00 93.62 168 ARG A O 1
ATOM 1241 N N . SER A 1 169 ? -27.014 13.424 14.725 1.00 92.06 169 SER A N 1
ATOM 1242 C CA . SER A 1 169 ? -27.953 12.292 14.776 1.00 92.06 169 SER A CA 1
ATOM 1243 C C . SER A 1 169 ? -28.582 12.063 16.156 1.00 92.06 169 SER A C 1
ATOM 1245 O O . SER A 1 169 ? -29.372 11.138 16.309 1.00 92.06 169 SER A O 1
ATOM 1247 N N . ARG A 1 170 ? -28.142 12.799 17.184 1.00 89.19 170 ARG A N 1
ATOM 1248 C CA . ARG A 1 170 ? -28.611 12.670 18.577 1.00 89.19 170 ARG A CA 1
ATOM 1249 C C . ARG A 1 170 ? -29.478 13.845 19.029 1.00 89.19 170 ARG A C 1
ATOM 1251 O O . ARG A 1 170 ? -30.041 13.767 20.117 1.00 89.19 170 ARG A O 1
ATOM 1258 N N . VAL A 1 171 ? -29.489 14.922 18.249 1.00 78.25 171 VAL A N 1
ATOM 1259 C CA . VAL A 1 171 ? -30.344 16.103 18.425 1.00 78.25 171 VAL A CA 1
ATOM 1260 C C . VAL A 1 171 ? -31.587 15.895 17.577 1.00 78.25 171 VAL A C 1
ATOM 1262 O O . VAL A 1 171 ? -32.681 16.208 18.084 1.00 78.25 171 VAL A O 1
#

Mean predicted aligned error: 4.28 Å

Secondary structure (DSSP, 8-state):
-HHHHHHHHHHHHHHHHHHHHTTS-HHHHHHHHHTTT---S---HHHHHHHHHHHHHHHHHHT-SSHHHHHHHHHHHHHTSPPPEEEEETTEEEEEE-SSSTT--HHHHHHHHHHHHHHHHHHHHSS-SEEE--STT---EEE---SSSPP-SSSHHHHHHHHHHHHHTT-

Solvent-accessible surface area (backbone atoms only — not comparable to full-atom values): 9313 Å² total; per-residue (Å²): 112,72,69,62,47,58,52,24,55,52,36,33,47,40,43,24,45,37,40,55,19,49,83,58,53,67,67,44,36,30,51,36,42,40,77,67,73,42,92,45,96,72,69,56,74,66,46,48,48,33,39,32,55,32,29,62,67,52,50,58,33,26,68,40,93,43,49,68,51,17,50,53,48,43,49,56,55,48,70,74,41,61,70,68,42,80,46,68,53,100,91,40,70,81,41,84,40,40,39,90,47,99,82,49,52,59,22,53,39,51,40,28,48,27,43,52,18,37,50,53,46,25,73,74,64,75,43,47,48,36,29,52,25,71,22,85,97,43,74,46,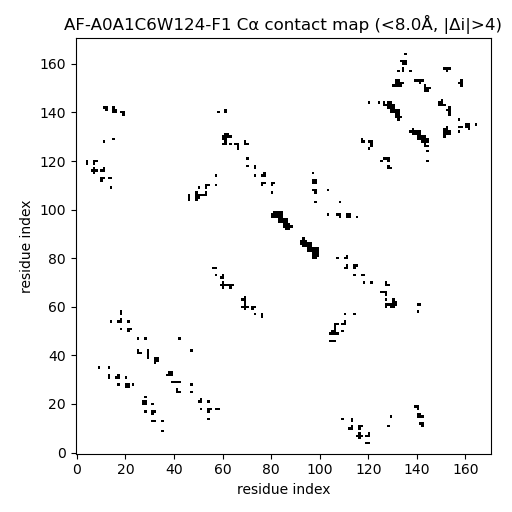46,25,58,28,78,53,95,82,67,83,58,61,43,71,41,72,68,39,46,52,52,37,52,54,54,57,53,66,76,73,111

Organism: NCBI:txid47855

Nearest PDB structures (foldseek):
  3h0n-assembly1_A-2  TM=7.740E-01  e=7.249E-09  Jannaschia sp. CCS1
  4rtk-assembly1_A  TM=2.690E-01  e=3.640E+00  Escherichia coli str. K-12 substr. MDS42
  4rts-assembly1_A  TM=2.639E-01  e=7.249E+00  Escherichia coli str. K-12 substr. MDS42
  2g1p-assembly1_A  TM=2.615E-01  e=8.611E+00  Escherichia coli

Sequence (171 aa):
MAMFKAGAEAATRRCADVINAADGDDAGLCAALAAHGETVPSLRPDEARQLRDAAARIRPVARAGSLEEACARLNEVLAACGPPRLTAHEDTPWHLHVDSGDDAGWGEWFTASSAMALAILVAEHQQPPLGVCQAPGCDRVFPTHSPGRPRRYCSATCSSRARVASHRSRV

InterPro domains:
  IPR010852 Putative stress-induced transcription regulator [PTHR35525] (25-170)
  IPR021005 Zinc finger, CGNR [PF11706] (130-170)
  IPR023286 ABATE domain superfamily [G3DSA:1.10.3300.10] (4-171)
  IPR023286 ABATE domain superfamily [SSF160904] (11-170)